Protein AF-A0A8C7FV10-F1 (afdb_monomer_lite)

Sequence (127 aa):
MVPPGWTLVAVLLSLVSVLDPVGSVSTSDIHQNVCKTFGSGVVQMFNGTVFYVHSTCPFTLTRFTHNRVDCDITVHRGENGLLEYVEININKIQTRILYNGTIFVEQRMFVFLFTLFYSILSLLNYV

pLDDT: mean 74.3, std 19.96, range [37.09, 95.38]

Foldseek 3Di:
DDDPVVVVVVVVVVVVVPDDPPPPPPPVPPQQQDWDDDDLAWTQDSNRDIDGDHDQDKDWNDWDADPNKTWTKIFGADNSSDTQWIWIAINNFTWIAGPVQWIATPNDIDHDDVVCVVVVVVVVVVD

Structure (mmCIF, N/CA/C/O backbone):
data_AF-A0A8C7FV10-F1
#
_entry.id   AF-A0A8C7FV10-F1
#
loop_
_atom_site.group_PDB
_atom_site.id
_atom_site.type_symbol
_atom_site.label_atom_id
_atom_site.label_alt_id
_atom_site.label_comp_id
_atom_site.label_asym_id
_atom_site.label_entity_id
_atom_site.label_seq_id
_atom_site.pdbx_PDB_ins_code
_atom_site.Cartn_x
_atom_site.Cartn_y
_atom_site.Cartn_z
_atom_site.occupancy
_atom_site.B_iso_or_equiv
_atom_site.auth_seq_id
_atom_site.auth_comp_id
_atom_site.auth_asym_id
_atom_site.auth_atom_id
_atom_site.pdbx_PDB_model_num
ATOM 1 N N . MET A 1 1 ? 48.009 -27.432 28.540 1.00 42.59 1 MET A N 1
ATOM 2 C CA . MET A 1 1 ? 47.953 -28.910 28.540 1.00 42.59 1 MET A CA 1
ATOM 3 C C . MET A 1 1 ? 46.595 -29.317 29.092 1.00 42.59 1 MET A C 1
ATOM 5 O O . MET A 1 1 ? 46.353 -29.106 30.271 1.00 42.59 1 MET A O 1
ATOM 9 N N . VAL A 1 2 ? 45.679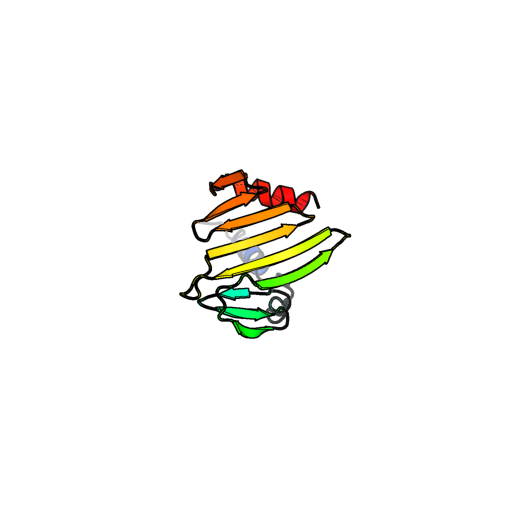 -29.762 28.227 1.00 50.03 2 VAL A N 1
ATOM 10 C CA . VAL A 1 2 ? 44.311 -30.175 28.597 1.00 50.03 2 VAL A CA 1
ATOM 11 C C . VAL A 1 2 ? 44.335 -31.680 28.912 1.00 50.03 2 VAL A C 1
ATOM 13 O O . VAL A 1 2 ? 44.948 -32.424 28.146 1.00 50.03 2 VAL A O 1
ATOM 16 N N . PRO A 1 3 ? 43.747 -32.144 30.030 1.00 53.19 3 PRO A N 1
ATOM 17 C CA . PRO A 1 3 ? 43.815 -33.546 30.438 1.00 53.19 3 PRO A CA 1
ATOM 18 C C . PRO A 1 3 ? 43.083 -34.493 29.460 1.00 53.19 3 PRO A C 1
ATOM 20 O O . PRO A 1 3 ? 42.028 -34.138 28.929 1.00 53.19 3 PRO A O 1
ATOM 23 N N . PRO A 1 4 ? 43.594 -35.724 29.253 1.00 56.66 4 PRO A N 1
ATOM 24 C CA . PRO A 1 4 ? 43.160 -36.641 28.188 1.00 56.66 4 PRO A CA 1
ATOM 25 C C . PRO A 1 4 ? 41.736 -37.206 28.346 1.00 56.66 4 PRO A C 1
ATOM 27 O O . PRO A 1 4 ? 41.235 -37.842 27.427 1.00 56.66 4 PRO A O 1
ATOM 30 N N . GLY A 1 5 ? 41.060 -36.965 29.476 1.00 57.66 5 GLY A N 1
ATOM 31 C CA . GLY A 1 5 ? 39.660 -37.366 29.687 1.00 57.66 5 GLY A CA 1
ATOM 32 C C . GLY A 1 5 ? 38.621 -36.396 29.108 1.00 57.66 5 GLY A C 1
ATOM 33 O O . GLY A 1 5 ? 37.459 -36.758 28.965 1.00 57.66 5 GLY A O 1
ATOM 34 N N . TRP A 1 6 ? 39.025 -35.170 28.756 1.00 53.53 6 TRP A N 1
ATOM 35 C CA . TRP A 1 6 ? 38.109 -34.108 28.311 1.00 53.53 6 TRP A CA 1
ATOM 36 C C . TRP A 1 6 ? 37.980 -34.022 26.784 1.00 53.53 6 TRP A C 1
ATOM 38 O O . TRP A 1 6 ? 37.045 -33.412 26.270 1.00 53.53 6 TRP A O 1
ATOM 48 N N . THR A 1 7 ? 38.888 -34.663 26.045 1.00 58.09 7 THR A N 1
ATOM 49 C CA . THR A 1 7 ? 38.884 -34.683 24.575 1.00 58.09 7 THR A CA 1
ATOM 50 C C . THR A 1 7 ? 37.741 -35.531 24.020 1.00 58.09 7 THR A C 1
ATOM 52 O O . THR A 1 7 ? 37.095 -35.123 23.062 1.00 58.09 7 THR A O 1
ATOM 55 N N . LEU A 1 8 ? 37.419 -36.662 24.657 1.00 55.62 8 LEU A N 1
ATOM 56 C CA . LEU A 1 8 ? 36.308 -37.527 24.242 1.00 55.62 8 LEU A CA 1
ATOM 57 C C . LEU A 1 8 ? 34.941 -36.860 24.459 1.00 55.62 8 LEU A C 1
ATOM 59 O O . LEU A 1 8 ? 34.067 -36.968 23.604 1.00 55.62 8 LEU A O 1
ATOM 63 N N . VAL A 1 9 ? 34.778 -36.109 25.554 1.00 58.56 9 VAL A N 1
ATOM 64 C CA . VAL A 1 9 ? 33.546 -35.354 25.846 1.00 58.56 9 VAL A CA 1
ATOM 65 C C . VAL A 1 9 ? 33.346 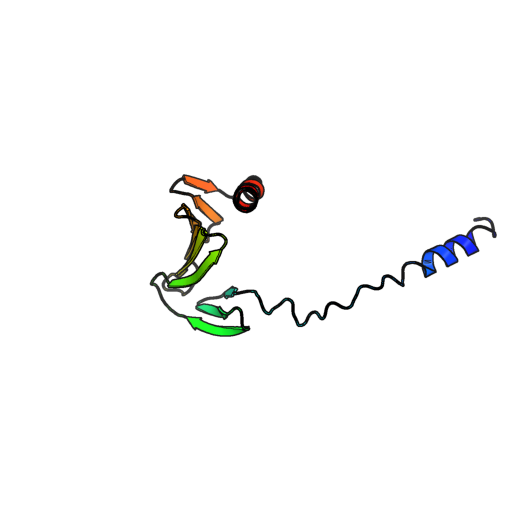-34.220 24.833 1.00 58.56 9 VAL A C 1
ATOM 67 O O . VAL A 1 9 ? 32.235 -34.021 24.348 1.00 58.56 9 VAL A O 1
ATOM 70 N N . ALA A 1 10 ? 34.420 -33.527 24.438 1.00 57.28 10 ALA A N 1
ATOM 71 C CA . ALA A 1 10 ? 34.369 -32.479 23.418 1.00 57.28 10 ALA A CA 1
ATOM 72 C C . ALA A 1 10 ? 34.070 -33.018 22.000 1.00 57.28 10 ALA A C 1
ATOM 74 O O . ALA A 1 10 ? 33.388 -32.354 21.218 1.00 57.28 10 ALA A O 1
ATOM 75 N N . VAL A 1 11 ? 34.524 -34.233 21.671 1.00 57.62 11 VAL A N 1
ATOM 76 C CA . VAL A 1 11 ? 34.214 -34.895 20.388 1.00 57.62 11 VAL A CA 1
ATOM 77 C C . VAL A 1 11 ? 32.769 -35.413 20.360 1.00 57.62 11 VAL A C 1
ATOM 79 O O . VAL A 1 11 ? 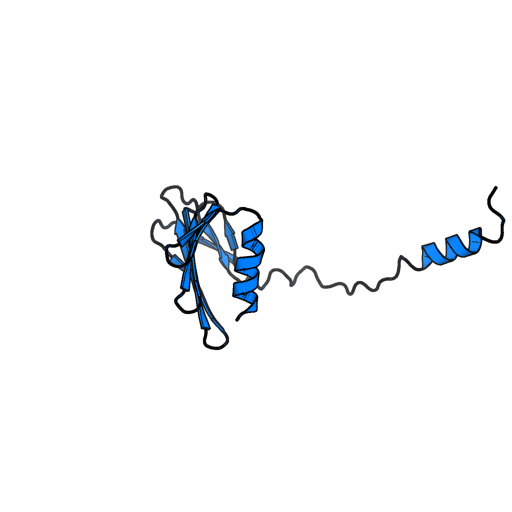32.084 -35.265 19.354 1.00 57.62 11 VAL A O 1
ATOM 82 N N . LEU A 1 12 ? 32.255 -35.941 21.476 1.00 56.56 12 LEU A N 1
ATOM 83 C CA . LEU A 1 12 ? 30.854 -36.369 21.580 1.00 56.56 12 LEU A CA 1
ATOM 84 C C . LEU A 1 12 ? 29.877 -35.186 21.535 1.00 56.56 12 LEU A C 1
ATOM 86 O O . LEU A 1 12 ? 28.859 -35.271 20.858 1.00 56.56 12 LEU A O 1
ATOM 90 N N . LEU A 1 13 ? 30.199 -34.061 22.181 1.00 54.12 13 LEU A N 1
ATOM 91 C CA . LEU A 1 13 ? 29.364 -32.852 22.145 1.00 54.12 13 LEU A CA 1
ATOM 92 C C . LEU A 1 13 ? 29.376 -32.144 20.780 1.00 54.12 13 LEU A C 1
ATOM 94 O O . LEU A 1 13 ? 28.392 -31.495 20.439 1.00 54.12 13 LEU A O 1
ATOM 98 N N . SER A 1 14 ? 30.438 -32.293 19.981 1.00 54.41 14 SER A N 1
ATOM 99 C CA . SER A 1 14 ? 30.501 -31.731 18.619 1.00 54.41 14 SER A CA 1
ATOM 100 C C . SER A 1 14 ? 29.830 -32.607 17.551 1.00 54.41 14 SER A C 1
ATOM 102 O O . SER A 1 14 ? 29.484 -32.102 16.486 1.00 54.41 14 SER A O 1
ATOM 104 N N . LEU A 1 15 ? 29.578 -33.893 17.830 1.00 49.72 15 LEU A N 1
ATOM 105 C CA . LEU A 1 15 ? 28.838 -34.792 16.931 1.00 49.72 15 LEU A CA 1
ATOM 106 C C . LEU A 1 15 ? 27.308 -34.698 17.085 1.00 49.72 15 LEU A C 1
ATOM 108 O O . LEU A 1 15 ? 26.585 -35.048 16.155 1.00 49.72 15 LEU A O 1
ATOM 112 N N . VAL A 1 16 ? 26.798 -34.209 18.222 1.00 51.81 16 VAL A N 1
ATOM 113 C CA . VAL A 1 16 ? 25.345 -34.109 18.486 1.00 51.81 16 VAL A CA 1
ATOM 114 C C . VAL A 1 16 ? 24.718 -32.846 17.873 1.00 51.81 16 VAL A C 1
ATOM 116 O O . VAL A 1 16 ? 23.517 -32.813 17.637 1.00 51.81 16 VAL A O 1
ATOM 119 N N . SER A 1 17 ? 25.510 -31.832 17.511 1.00 48.56 17 SER A N 1
ATOM 120 C CA . SER A 1 17 ? 25.010 -30.573 16.933 1.00 48.56 17 SER A CA 1
ATOM 121 C C . SER A 1 17 ? 24.776 -30.598 15.414 1.00 48.56 17 SER A C 1
ATOM 123 O O . SER A 1 17 ? 24.644 -29.539 14.809 1.00 48.56 17 SER A O 1
ATOM 125 N N . VAL A 1 18 ? 24.771 -31.773 14.769 1.00 51.94 18 VAL A N 1
ATOM 126 C CA . VAL A 1 18 ? 24.592 -31.894 13.302 1.00 51.94 18 VAL A CA 1
ATOM 127 C C . VAL A 1 18 ? 23.326 -32.674 12.915 1.00 51.94 18 VAL A C 1
ATOM 129 O O . VAL A 1 18 ? 23.008 -32.783 11.735 1.00 51.94 18 VAL A O 1
ATOM 132 N N . LEU A 1 19 ? 22.541 -33.156 13.881 1.00 51.69 19 LEU A N 1
ATOM 133 C CA . LEU A 1 19 ? 21.251 -33.804 13.621 1.00 51.69 19 LEU A CA 1
ATOM 134 C C . LEU A 1 19 ? 20.109 -33.076 14.345 1.00 51.69 19 LEU A C 1
ATOM 136 O O . LEU A 1 19 ? 19.388 -33.657 15.150 1.00 51.69 19 LEU A O 1
ATOM 140 N N . ASP A 1 20 ? 19.906 -31.805 14.009 1.00 44.84 20 ASP A N 1
ATOM 141 C CA . ASP A 1 20 ? 18.546 -31.276 14.043 1.00 44.84 20 ASP A CA 1
ATOM 142 C C . ASP A 1 20 ? 17.832 -31.829 12.804 1.00 44.84 20 ASP A C 1
ATOM 144 O O . ASP A 1 20 ? 18.266 -31.548 11.680 1.00 44.84 20 ASP A O 1
ATOM 148 N N . PRO A 1 21 ? 16.735 -32.594 12.937 1.00 47.78 21 PRO A N 1
ATOM 149 C CA . PRO A 1 21 ? 15.803 -32.740 11.841 1.00 47.78 21 PRO A CA 1
ATOM 150 C C . PRO A 1 21 ? 15.117 -31.381 11.702 1.00 47.78 21 PRO A C 1
ATOM 152 O O . PRO A 1 21 ? 13.993 -31.173 12.154 1.00 47.78 21 PRO A O 1
ATOM 155 N N . VAL A 1 22 ? 15.808 -30.426 11.075 1.00 52.56 22 VAL A N 1
ATOM 156 C CA . VAL A 1 22 ? 15.130 -29.347 10.379 1.00 52.56 22 VAL A CA 1
ATOM 157 C C . VAL A 1 22 ? 14.326 -30.076 9.323 1.00 52.56 22 VAL A C 1
ATOM 159 O O . VAL A 1 22 ? 14.859 -30.495 8.295 1.00 52.56 22 VAL A O 1
ATOM 162 N N . GLY A 1 23 ? 13.053 -30.326 9.637 1.00 44.12 23 GLY A N 1
ATOM 163 C CA . GLY A 1 23 ? 12.079 -30.727 8.646 1.00 44.12 23 GLY A CA 1
ATOM 164 C C . GLY A 1 23 ? 12.304 -29.802 7.467 1.00 44.12 23 GLY A C 1
ATOM 165 O O . GLY A 1 23 ? 12.259 -28.580 7.626 1.00 44.12 23 GLY A O 1
ATOM 166 N N . SER A 1 24 ? 12.672 -30.378 6.327 1.00 48.03 24 SER A N 1
ATOM 167 C CA . SER A 1 24 ? 12.803 -29.643 5.088 1.00 48.03 24 SER A CA 1
ATOM 168 C C . SER A 1 24 ? 11.411 -29.119 4.765 1.00 48.03 24 SER A C 1
ATOM 170 O O . SER A 1 24 ? 10.624 -29.782 4.093 1.00 48.03 24 SER A O 1
ATOM 172 N N . VAL A 1 25 ? 11.074 -27.951 5.306 1.00 46.25 25 VAL A N 1
ATOM 173 C CA . VAL A 1 25 ? 10.003 -27.138 4.767 1.00 46.25 25 VAL A CA 1
ATOM 174 C C . VAL A 1 25 ? 10.496 -26.818 3.374 1.00 46.25 25 VAL A C 1
ATOM 176 O O . VAL A 1 25 ? 11.482 -26.100 3.197 1.00 46.25 25 VAL A O 1
ATOM 179 N N . SER A 1 26 ? 9.871 -27.463 2.398 1.00 39.16 26 SER A N 1
ATOM 180 C CA . SER A 1 26 ? 9.994 -27.137 0.996 1.00 39.16 26 SER A CA 1
ATOM 181 C C . SER A 1 26 ? 9.892 -25.618 0.868 1.00 39.16 26 SER A C 1
ATOM 183 O O . SER A 1 26 ? 8.838 -25.011 1.042 1.00 39.16 26 SER A O 1
ATOM 185 N N . THR A 1 27 ? 11.017 -24.966 0.582 1.00 45.28 27 THR A N 1
ATOM 186 C CA . THR A 1 27 ? 11.081 -23.515 0.358 1.00 45.28 27 THR A CA 1
ATOM 187 C C . THR A 1 27 ? 10.332 -23.092 -0.913 1.00 45.28 27 THR A C 1
ATOM 189 O O . THR A 1 27 ? 10.309 -21.910 -1.250 1.00 45.28 27 THR A O 1
ATOM 192 N N . SER A 1 28 ? 9.666 -24.032 -1.594 1.00 47.22 28 SER A N 1
ATOM 193 C CA . SER A 1 28 ? 8.781 -23.800 -2.731 1.00 47.22 28 SER A CA 1
ATOM 194 C C . SER A 1 28 ? 7.385 -23.285 -2.358 1.00 47.22 28 SER A C 1
ATOM 196 O O . SER A 1 28 ? 6.741 -22.697 -3.221 1.00 47.22 28 SER A O 1
ATOM 198 N N . ASP A 1 29 ? 6.927 -23.417 -1.105 1.00 47.06 29 ASP A N 1
ATOM 199 C CA . ASP A 1 29 ? 5.508 -23.158 -0.771 1.00 47.06 29 ASP A CA 1
ATOM 200 C C . ASP A 1 29 ? 5.252 -21.863 0.025 1.00 47.06 29 ASP A C 1
ATOM 202 O O . ASP A 1 29 ? 4.115 -21.413 0.147 1.00 47.06 29 ASP A O 1
ATOM 206 N N . ILE A 1 30 ? 6.298 -21.171 0.497 1.00 50.41 30 ILE A N 1
ATOM 207 C CA . ILE A 1 30 ? 6.151 -19.905 1.253 1.00 50.41 30 ILE A CA 1
ATOM 208 C C . ILE A 1 30 ? 5.765 -18.722 0.333 1.00 50.41 30 ILE A C 1
ATOM 210 O O . ILE A 1 30 ? 5.303 -17.678 0.790 1.00 50.41 30 ILE A O 1
ATOM 214 N N . HIS A 1 31 ? 5.899 -18.875 -0.988 1.00 51.31 31 HIS A N 1
ATOM 215 C CA . HIS A 1 31 ? 5.622 -17.807 -1.957 1.00 51.31 31 HIS A CA 1
ATOM 216 C C . HIS A 1 31 ? 4.171 -17.750 -2.457 1.00 51.31 31 HIS A C 1
ATOM 218 O O . HIS A 1 31 ? 3.826 -16.806 -3.164 1.00 51.31 31 HIS A O 1
ATOM 224 N N . GLN A 1 32 ? 3.313 -18.706 -2.090 1.00 55.00 32 GLN A N 1
ATOM 225 C CA . GLN A 1 32 ? 1.962 -18.820 -2.663 1.00 55.00 32 GLN A CA 1
ATOM 226 C C . GLN A 1 32 ? 0.903 -17.917 -2.004 1.00 55.00 32 GLN A C 1
ATOM 228 O O . GLN A 1 32 ? -0.237 -17.883 -2.452 1.00 55.00 32 GLN A O 1
ATOM 233 N N . ASN A 1 33 ? 1.266 -17.158 -0.962 1.00 75.88 33 ASN A N 1
ATOM 234 C CA . ASN A 1 33 ? 0.315 -16.357 -0.177 1.00 75.88 33 ASN A CA 1
ATOM 235 C C . ASN A 1 33 ? 0.703 -14.874 -0.056 1.00 75.88 33 ASN A C 1
ATOM 237 O O . ASN A 1 33 ? 0.198 -14.175 0.821 1.00 75.88 33 ASN A O 1
ATOM 241 N N . VAL A 1 34 ? 1.597 -14.365 -0.911 1.00 85.44 34 VAL A N 1
ATOM 242 C CA . VAL A 1 34 ? 2.059 -12.968 -0.837 1.00 85.44 34 VAL A CA 1
ATOM 243 C C . VAL A 1 34 ? 1.735 -12.224 -2.127 1.00 85.44 34 VAL A C 1
ATOM 245 O O . VAL A 1 34 ? 2.302 -12.511 -3.177 1.00 85.44 34 VAL A O 1
ATOM 248 N N . CYS A 1 35 ? 0.874 -11.212 -2.028 1.00 88.94 35 CYS A N 1
ATOM 249 C CA . CYS A 1 35 ? 0.683 -10.220 -3.081 1.00 88.94 35 CYS A CA 1
ATOM 250 C C . CYS A 1 35 ? 1.764 -9.140 -2.963 1.00 88.94 35 CYS A C 1
ATOM 252 O O . CYS A 1 35 ? 1.999 -8.609 -1.877 1.00 88.94 35 CYS A O 1
ATOM 254 N N . LYS A 1 36 ? 2.422 -8.798 -4.073 1.00 89.31 36 LYS A N 1
ATOM 255 C CA . LYS A 1 36 ? 3.488 -7.787 -4.109 1.00 89.31 36 LYS A CA 1
ATOM 256 C C . LYS A 1 36 ? 3.210 -6.768 -5.194 1.00 89.31 36 LYS A C 1
ATOM 258 O O . LYS A 1 36 ? 2.643 -7.084 -6.234 1.00 89.31 36 LYS A O 1
ATOM 263 N N . THR A 1 37 ? 3.682 -5.548 -4.993 1.00 90.38 37 THR A N 1
ATOM 264 C CA . THR A 1 37 ? 3.782 -4.577 -6.074 1.00 90.38 37 THR A CA 1
ATOM 265 C C . THR A 1 37 ? 5.091 -3.814 -5.955 1.00 90.38 37 THR A C 1
ATOM 267 O O . THR A 1 37 ? 5.515 -3.491 -4.848 1.00 90.38 37 THR A O 1
ATOM 270 N N . PHE A 1 38 ? 5.777 -3.597 -7.072 1.00 89.19 38 PHE A N 1
ATOM 271 C CA . PHE A 1 38 ? 7.120 -3.022 -7.081 1.00 89.19 38 PHE A CA 1
ATOM 272 C C . PHE A 1 38 ? 7.425 -2.319 -8.405 1.00 89.19 38 PHE A C 1
ATOM 274 O O . PHE A 1 38 ? 6.715 -2.474 -9.403 1.00 89.19 38 PHE A O 1
ATOM 281 N N . GLY A 1 39 ? 8.488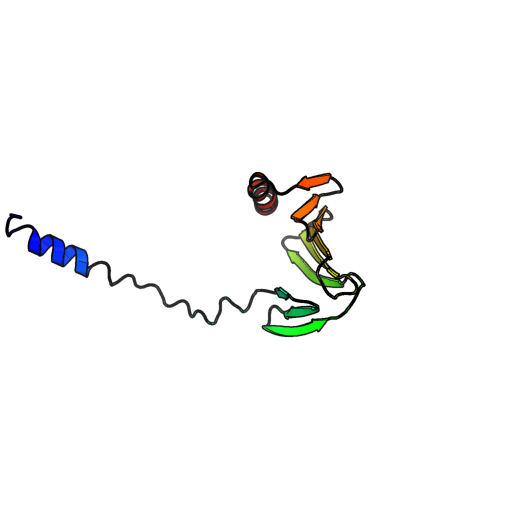 -1.513 -8.392 1.00 88.81 39 GLY A N 1
ATOM 282 C CA . GLY A 1 39 ? 8.859 -0.668 -9.523 1.00 88.81 39 GLY A CA 1
ATOM 283 C C . GLY A 1 39 ? 7.724 0.270 -9.944 1.00 88.81 39 GLY A C 1
ATOM 284 O O . GLY A 1 39 ? 6.872 0.646 -9.135 1.00 88.81 39 GLY A O 1
ATOM 285 N N . SER A 1 40 ? 7.693 0.602 -11.233 1.00 90.44 40 SER A N 1
ATOM 286 C CA . SER A 1 40 ? 6.754 1.575 -11.805 1.00 90.44 40 SER A CA 1
ATOM 287 C C . SER A 1 40 ? 5.417 0.974 -12.267 1.00 90.44 40 SER A C 1
ATOM 289 O O . SER A 1 40 ? 4.850 1.447 -13.249 1.00 90.44 40 SER A O 1
ATOM 291 N N . GLY A 1 41 ? 4.940 -0.110 -11.636 1.00 89.75 41 GLY A N 1
ATOM 292 C CA . GLY A 1 41 ? 3.632 -0.696 -11.975 1.00 89.75 41 GLY A CA 1
ATOM 293 C C . GLY A 1 41 ? 3.525 -2.220 -11.961 1.00 89.75 41 GLY A C 1
ATOM 294 O O . GLY A 1 41 ? 2.471 -2.744 -12.311 1.00 89.75 41 GLY A O 1
ATOM 295 N N . VAL A 1 42 ? 4.564 -2.963 -11.572 1.00 92.62 42 VAL A N 1
ATOM 296 C CA . VAL A 1 42 ? 4.480 -4.432 -11.531 1.00 92.62 42 VAL A CA 1
ATOM 297 C C . VAL A 1 42 ? 3.630 -4.867 -10.340 1.00 92.62 42 VAL A C 1
ATOM 299 O O . VAL A 1 42 ? 3.842 -4.400 -9.218 1.00 92.62 42 VAL A O 1
ATOM 302 N N . VAL A 1 43 ? 2.680 -5.769 -10.567 1.00 92.56 43 VAL A N 1
ATOM 303 C CA . VAL A 1 43 ? 1.842 -6.395 -9.541 1.00 92.56 43 VAL A CA 1
ATOM 304 C C . VAL A 1 43 ? 1.965 -7.911 -9.667 1.00 92.56 43 VAL A C 1
ATOM 306 O O . VAL A 1 43 ? 1.762 -8.475 -10.738 1.00 92.56 43 VAL A O 1
ATOM 309 N N . GLN A 1 44 ? 2.297 -8.567 -8.562 1.00 91.44 44 GLN A N 1
ATOM 310 C CA . GLN A 1 44 ? 2.299 -10.015 -8.402 1.00 91.44 44 GLN A CA 1
ATOM 311 C C . GLN A 1 44 ? 1.116 -10.399 -7.510 1.00 91.44 44 GLN A C 1
ATOM 31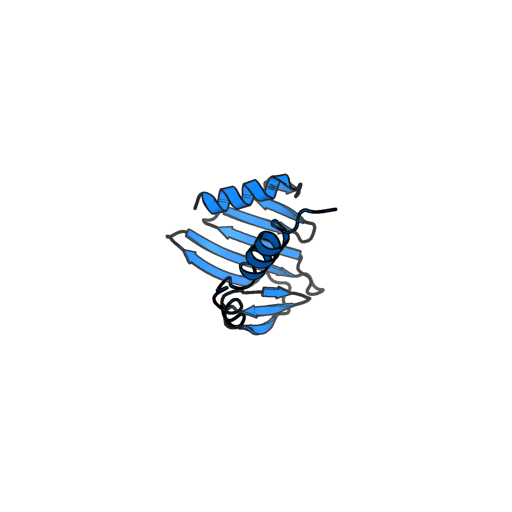3 O O . GLN A 1 44 ? 1.066 -9.997 -6.348 1.00 91.44 44 GLN A O 1
ATOM 318 N N . MET A 1 45 ? 0.172 -11.166 -8.051 1.00 89.50 45 MET A N 1
ATOM 319 C CA . MET A 1 45 ? -0.983 -11.693 -7.321 1.00 89.50 45 MET A CA 1
ATOM 320 C C . MET A 1 45 ? -0.572 -12.783 -6.323 1.00 89.50 45 MET A C 1
ATOM 322 O O . MET A 1 45 ? 0.506 -13.366 -6.430 1.00 89.50 45 MET A O 1
ATOM 326 N N . PHE A 1 46 ? -1.483 -13.128 -5.407 1.00 86.56 46 PHE A N 1
ATOM 327 C CA . PHE A 1 46 ? -1.307 -14.238 -4.461 1.00 86.56 46 PHE A CA 1
ATOM 328 C C . PHE A 1 46 ? -0.983 -15.564 -5.160 1.00 86.56 46 PHE A C 1
ATOM 330 O O . PHE A 1 46 ? -0.072 -16.268 -4.751 1.00 86.56 46 PHE A O 1
ATOM 337 N N . ASN A 1 47 ? -1.640 -15.857 -6.285 1.00 88.00 47 ASN A N 1
ATOM 338 C CA . ASN A 1 47 ? -1.385 -17.066 -7.075 1.00 88.00 47 ASN A CA 1
ATOM 339 C C . ASN A 1 47 ? -0.061 -17.033 -7.876 1.00 88.00 47 ASN A C 1
ATOM 341 O O . ASN A 1 47 ? 0.165 -17.896 -8.719 1.00 88.00 47 ASN A O 1
ATOM 345 N N . GLY A 1 48 ? 0.779 -16.012 -7.678 1.00 86.50 48 GLY A N 1
ATOM 346 C CA . GLY A 1 48 ? 2.047 -15.828 -8.380 1.00 86.50 48 GLY A CA 1
ATOM 347 C C . GLY A 1 48 ? 1.941 -15.190 -9.767 1.00 86.50 48 GLY A C 1
ATOM 348 O O . GLY A 1 48 ? 2.977 -14.892 -10.356 1.00 86.50 48 GLY A O 1
ATOM 349 N N . THR A 1 49 ? 0.735 -14.929 -10.288 1.00 90.56 49 THR A N 1
ATOM 350 C CA . THR A 1 49 ? 0.559 -14.275 -11.598 1.00 90.56 49 THR A CA 1
ATOM 351 C C . THR A 1 49 ? 1.085 -12.846 -11.553 1.00 90.56 49 THR A C 1
ATOM 353 O O . THR A 1 49 ? 0.757 -12.092 -10.636 1.00 90.56 49 THR A O 1
ATOM 356 N N . VAL A 1 50 ? 1.869 -12.455 -12.557 1.00 93.50 50 VAL A N 1
ATOM 357 C CA . VAL A 1 50 ? 2.480 -11.123 -12.647 1.00 93.50 50 VAL A CA 1
ATOM 358 C C . VAL A 1 50 ? 1.884 -10.342 -13.812 1.00 93.50 50 VAL A C 1
ATOM 360 O O . VAL A 1 50 ? 1.754 -10.866 -14.915 1.00 93.50 50 VAL A O 1
ATOM 363 N N . PHE A 1 51 ? 1.542 -9.081 -13.571 1.00 93.69 51 PHE A N 1
ATOM 364 C CA . PHE A 1 51 ? 1.010 -8.160 -14.570 1.00 93.69 51 PHE A CA 1
ATOM 365 C C . PHE A 1 51 ? 1.511 -6.738 -14.318 1.00 93.69 51 PHE A C 1
ATOM 367 O O . PHE A 1 51 ? 2.022 -6.412 -13.245 1.00 93.69 51 PHE A O 1
ATOM 374 N N . TYR A 1 52 ? 1.390 -5.892 -15.335 1.00 94.19 52 TYR A N 1
ATOM 375 C CA . TYR A 1 52 ? 1.800 -4.496 -15.279 1.00 94.19 52 TYR A CA 1
ATOM 376 C C . TYR A 1 52 ? 0.567 -3.592 -15.292 1.00 94.19 52 TYR A C 1
ATOM 378 O O . TYR A 1 52 ? -0.283 -3.710 -16.173 1.00 94.19 52 TYR A O 1
ATOM 386 N N . VAL A 1 53 ? 0.473 -2.699 -14.308 1.00 91.12 53 VAL A N 1
ATOM 387 C CA . VAL A 1 53 ? -0.610 -1.726 -14.153 1.00 91.12 53 VAL A CA 1
ATOM 388 C C . VAL A 1 53 ? -0.017 -0.329 -14.154 1.00 91.12 53 VAL A C 1
ATOM 390 O O . VAL A 1 53 ? 0.672 0.065 -13.210 1.00 91.12 53 VAL A O 1
ATOM 393 N N . HIS A 1 54 ? -0.339 0.432 -15.195 1.00 91.69 54 HIS A N 1
ATOM 394 C CA . HIS A 1 54 ? -0.013 1.847 -15.292 1.00 91.69 54 HIS A CA 1
ATOM 395 C C . HIS A 1 54 ? -1.292 2.672 -15.151 1.00 91.69 54 HIS A C 1
ATOM 397 O O . HIS A 1 54 ? -2.127 2.698 -16.053 1.00 91.69 54 HIS A O 1
ATOM 403 N N . SER A 1 55 ? -1.462 3.309 -13.995 1.00 91.31 55 SER A N 1
ATOM 404 C CA . SER A 1 55 ? -2.623 4.136 -13.667 1.00 91.31 55 SER A CA 1
ATOM 405 C C . SER A 1 55 ? -2.211 5.215 -12.678 1.00 91.31 55 SER A C 1
ATOM 407 O O . SER A 1 55 ? -1.537 4.910 -11.695 1.00 91.31 55 SER A O 1
ATOM 409 N N . THR A 1 56 ? -2.664 6.443 -12.920 1.00 94.81 56 THR A N 1
ATOM 410 C CA . THR A 1 56 ? -2.608 7.547 -11.952 1.00 94.81 56 THR A CA 1
ATOM 411 C C . THR A 1 56 ? -3.845 7.593 -11.059 1.00 94.81 56 THR A C 1
ATOM 413 O O . THR A 1 56 ? -3.887 8.342 -10.095 1.00 94.81 56 THR A O 1
ATOM 416 N N . CYS A 1 57 ? -4.875 6.791 -11.341 1.00 95.06 57 CYS A N 1
ATOM 417 C CA . CYS A 1 57 ? -6.015 6.639 -10.445 1.00 95.06 57 CYS A CA 1
ATOM 418 C C . CYS A 1 57 ? -5.683 5.649 -9.314 1.00 95.06 57 CYS A C 1
ATOM 420 O O . CYS A 1 57 ? -5.011 4.642 -9.583 1.00 95.06 57 CYS A O 1
ATOM 422 N N . PRO A 1 58 ? -6.197 5.870 -8.086 1.00 94.88 58 PRO A N 1
ATOM 423 C CA . PRO A 1 58 ? -6.118 4.876 -7.024 1.00 94.88 58 PRO A CA 1
ATOM 424 C C . PRO A 1 58 ? -6.793 3.572 -7.460 1.00 94.88 58 PRO A C 1
ATOM 426 O O . PRO A 1 58 ? -7.897 3.596 -8.007 1.00 94.88 58 PRO A O 1
ATOM 429 N N . PHE A 1 59 ? -6.159 2.433 -7.193 1.00 94.31 59 PHE A N 1
ATOM 430 C CA . PHE A 1 59 ? -6.734 1.117 -7.472 1.00 94.31 59 PHE A CA 1
ATOM 431 C C . PHE A 1 59 ? -6.576 0.181 -6.272 1.00 94.31 59 PHE A C 1
ATOM 433 O O . PHE A 1 59 ? -5.615 0.269 -5.506 1.00 94.31 59 PHE A O 1
ATOM 440 N N . THR A 1 60 ? -7.530 -0.729 -6.097 1.00 94.06 60 THR A N 1
ATOM 441 C CA . THR A 1 60 ? -7.525 -1.703 -5.002 1.00 94.06 60 THR A CA 1
ATOM 442 C C . THR A 1 60 ? -6.624 -2.883 -5.351 1.00 94.06 60 THR A C 1
ATOM 444 O O . THR A 1 60 ? -6.870 -3.579 -6.333 1.00 94.06 60 THR A O 1
ATOM 447 N N . LEU A 1 61 ? -5.596 -3.134 -4.537 1.00 91.31 61 LEU A N 1
ATOM 448 C CA . LEU A 1 61 ? -4.763 -4.334 -4.652 1.00 91.31 61 LEU A CA 1
ATOM 449 C C . LEU A 1 61 ? -5.499 -5.574 -4.147 1.00 91.31 61 LEU A C 1
ATOM 451 O O . LEU A 1 61 ? -5.436 -6.633 -4.763 1.00 91.31 61 LEU A O 1
ATOM 455 N N . THR A 1 62 ? -6.168 -5.448 -3.002 1.00 91.00 62 THR A N 1
ATOM 456 C CA . THR A 1 62 ? -6.941 -6.534 -2.403 1.00 91.00 62 THR A CA 1
ATOM 457 C C . THR A 1 62 ? -8.052 -5.982 -1.522 1.00 91.00 62 THR A C 1
ATOM 459 O O . THR A 1 62 ? -7.920 -4.907 -0.932 1.00 91.00 62 THR A O 1
ATOM 462 N N . ARG A 1 63 ? -9.144 -6.739 -1.436 1.00 94.06 63 ARG A N 1
ATOM 463 C CA . ARG A 1 63 ? -10.250 -6.504 -0.515 1.00 94.06 63 ARG A CA 1
ATOM 464 C C . ARG A 1 63 ? -10.719 -7.840 0.024 1.00 94.06 63 ARG A C 1
ATOM 466 O O . ARG A 1 63 ? -10.997 -8.752 -0.753 1.00 94.06 63 ARG A O 1
ATOM 473 N N . PHE A 1 64 ? -10.830 -7.945 1.335 1.00 89.88 64 PHE A N 1
ATOM 474 C CA . PHE A 1 64 ? -11.288 -9.153 1.998 1.00 89.88 64 PHE A CA 1
ATOM 475 C C . PHE A 1 64 ? -12.012 -8.805 3.292 1.00 89.88 64 PHE A C 1
ATOM 477 O O . PHE A 1 64 ? -11.853 -7.718 3.840 1.00 89.88 64 PHE A O 1
ATOM 484 N N . THR A 1 65 ? -12.784 -9.760 3.788 1.00 92.94 65 THR A N 1
ATOM 485 C CA . THR A 1 65 ? -13.425 -9.672 5.096 1.00 92.94 65 THR A CA 1
ATOM 486 C C . THR A 1 65 ? -12.909 -10.828 5.935 1.00 92.94 65 THR A C 1
ATOM 488 O O . THR A 1 65 ? -12.963 -11.981 5.504 1.00 92.94 65 THR A O 1
ATOM 491 N N . HIS A 1 66 ? -12.413 -10.538 7.133 1.00 87.75 66 HIS A N 1
ATOM 492 C CA . HIS A 1 66 ? -11.982 -11.552 8.090 1.00 87.75 66 HIS A CA 1
ATOM 493 C C . HIS A 1 66 ? -12.633 -11.276 9.441 1.00 87.75 66 HIS A C 1
ATOM 495 O O . HIS A 1 66 ? -12.620 -10.144 9.902 1.00 87.75 66 HIS A O 1
ATOM 501 N N . ASN A 1 67 ? -13.255 -12.280 10.065 1.00 91.31 67 ASN A N 1
ATOM 502 C CA . ASN A 1 67 ? -13.947 -12.127 11.354 1.00 91.31 67 ASN A CA 1
ATOM 503 C C . ASN A 1 67 ? -14.922 -10.930 11.418 1.00 91.31 67 ASN A C 1
ATOM 505 O O . ASN A 1 67 ? -15.041 -10.273 12.447 1.00 91.31 67 ASN A O 1
ATOM 509 N N . ARG A 1 68 ? -15.653 -10.665 10.321 1.00 91.75 68 ARG A N 1
ATOM 510 C CA . ARG A 1 68 ? -16.579 -9.516 10.156 1.00 91.75 68 ARG A CA 1
ATOM 511 C C . ARG A 1 68 ? -15.902 -8.138 10.127 1.00 91.75 68 ARG A C 1
ATOM 513 O O . ARG A 1 68 ? -16.596 -7.129 10.181 1.00 91.75 68 ARG A O 1
ATOM 520 N N . VAL A 1 69 ? -14.579 -8.097 10.020 1.00 88.50 69 VAL A N 1
ATOM 521 C CA . VAL A 1 69 ? -13.802 -6.887 9.772 1.00 88.50 69 VAL A CA 1
ATOM 522 C C . VAL A 1 69 ? -13.494 -6.809 8.284 1.00 88.50 69 VAL A C 1
ATOM 524 O O . VAL A 1 69 ? -12.863 -7.709 7.726 1.00 88.50 69 VAL A O 1
ATOM 527 N N . ASP A 1 70 ? -13.964 -5.740 7.647 1.00 92.25 70 ASP A N 1
ATOM 528 C CA . ASP A 1 70 ? -13.638 -5.435 6.258 1.00 92.25 70 ASP A CA 1
ATOM 529 C C . ASP A 1 70 ? -12.260 -4.776 6.178 1.00 92.25 70 ASP A C 1
ATOM 531 O O . ASP A 1 70 ? -11.971 -3.824 6.911 1.00 92.25 70 ASP A O 1
ATOM 535 N N . CYS A 1 71 ? -11.438 -5.295 5.271 1.00 90.31 71 CYS A N 1
ATOM 536 C CA . CYS A 1 71 ? -10.095 -4.823 4.989 1.00 90.31 71 CYS A CA 1
ATOM 537 C C . CYS A 1 71 ? -9.959 -4.537 3.493 1.00 90.31 71 CYS A C 1
ATOM 539 O O . CYS A 1 71 ? -10.204 -5.412 2.654 1.00 90.31 71 CYS A O 1
ATOM 541 N N . ASP A 1 72 ? -9.500 -3.341 3.147 1.00 93.56 72 ASP A N 1
ATOM 542 C CA . ASP A 1 72 ? -9.124 -2.989 1.785 1.00 93.56 72 ASP A CA 1
ATOM 543 C C . ASP A 1 72 ? -7.774 -2.277 1.742 1.00 93.56 72 ASP A C 1
ATOM 545 O O . ASP A 1 72 ? -7.421 -1.489 2.619 1.00 93.56 72 ASP A O 1
ATOM 549 N N . ILE A 1 73 ? -6.990 -2.617 0.720 1.00 92.38 73 ILE A N 1
ATOM 550 C CA . ILE A 1 73 ? -5.693 -2.002 0.457 1.00 92.38 73 ILE A CA 1
ATOM 551 C C . ILE A 1 73 ? -5.762 -1.376 -0.925 1.00 92.38 73 ILE A C 1
ATOM 553 O O . ILE A 1 73 ? -5.899 -2.079 -1.932 1.00 92.38 73 ILE A O 1
ATOM 557 N N . THR A 1 74 ? -5.640 -0.056 -0.974 1.00 95.12 74 THR A N 1
ATOM 558 C CA . THR A 1 74 ? -5.595 0.716 -2.211 1.00 95.12 74 THR A CA 1
ATOM 559 C C . THR A 1 74 ? -4.233 1.364 -2.396 1.00 95.12 74 THR A C 1
ATOM 561 O O . THR A 1 74 ? -3.512 1.677 -1.448 1.00 95.12 74 THR A O 1
ATOM 564 N N . VAL A 1 75 ? -3.846 1.507 -3.655 1.00 93.50 75 VAL A N 1
ATOM 565 C CA . VAL A 1 75 ? -2.550 2.032 -4.060 1.00 93.50 75 VAL A CA 1
ATOM 566 C C . VAL A 1 75 ? -2.758 3.177 -5.026 1.00 93.50 75 VAL A C 1
ATOM 568 O O . VAL A 1 75 ? -3.527 3.057 -5.979 1.00 93.50 75 VAL A O 1
ATOM 571 N N . HIS A 1 76 ? -2.021 4.260 -4.800 1.00 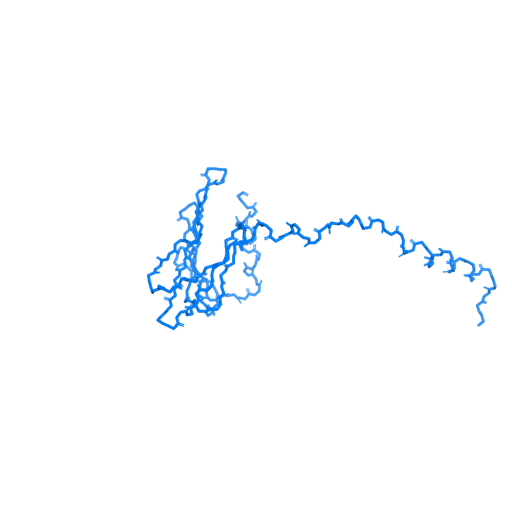95.38 76 HIS A N 1
ATOM 572 C CA . HIS A 1 76 ? -1.930 5.378 -5.721 1.00 95.38 76 HIS A CA 1
ATOM 573 C C . HIS A 1 76 ? -0.507 5.536 -6.237 1.00 95.38 76 HIS A C 1
ATOM 575 O O . HIS A 1 76 ? 0.470 5.485 -5.478 1.00 95.38 76 HIS A O 1
ATOM 581 N N . ARG A 1 77 ? -0.406 5.742 -7.547 1.00 93.56 77 ARG A N 1
ATOM 582 C CA . ARG A 1 77 ? 0.851 5.983 -8.242 1.00 93.56 77 ARG A CA 1
ATOM 583 C C . ARG A 1 77 ? 0.823 7.338 -8.919 1.00 93.56 77 ARG A C 1
ATOM 585 O O . ARG A 1 77 ? -0.208 7.740 -9.447 1.00 93.56 77 ARG A O 1
ATOM 592 N N . GLY A 1 78 ? 1.974 7.995 -8.921 1.00 93.25 78 GLY A N 1
ATOM 593 C CA . GLY A 1 78 ? 2.178 9.224 -9.674 1.00 93.25 78 GLY A CA 1
ATOM 594 C C . GLY A 1 78 ? 2.328 8.957 -11.171 1.00 93.25 78 GLY A C 1
ATOM 595 O O . GLY A 1 78 ? 2.388 7.812 -11.624 1.00 93.25 78 GLY A O 1
ATOM 596 N N . GLU A 1 79 ? 2.455 10.027 -11.955 1.00 92.81 79 GLU A N 1
ATOM 597 C CA . GLU A 1 79 ? 2.634 9.962 -13.418 1.00 92.81 79 GLU A CA 1
ATOM 598 C C . GLU A 1 79 ? 3.898 9.205 -13.853 1.00 92.81 79 GLU A C 1
ATOM 600 O O . GLU A 1 79 ? 3.956 8.647 -14.943 1.00 92.81 79 GLU A O 1
ATOM 605 N N . ASN A 1 80 ? 4.910 9.141 -12.986 1.00 90.12 80 ASN A N 1
ATOM 606 C CA . ASN A 1 80 ? 6.140 8.372 -13.199 1.00 90.12 80 ASN A CA 1
ATOM 607 C C . ASN A 1 80 ? 5.986 6.866 -12.885 1.00 90.12 80 ASN A C 1
ATOM 609 O O . ASN A 1 80 ? 6.967 6.115 -12.914 1.00 90.12 80 ASN A O 1
ATOM 613 N N . GLY A 1 81 ? 4.777 6.426 -12.526 1.00 87.56 81 GLY A N 1
ATOM 614 C CA . GLY A 1 81 ? 4.464 5.065 -12.101 1.00 87.56 81 GLY A CA 1
ATOM 615 C C . GLY A 1 81 ? 4.991 4.706 -10.708 1.00 87.56 81 GLY A C 1
ATOM 616 O O . GLY A 1 81 ? 4.772 3.580 -10.250 1.00 87.56 81 GLY A O 1
ATOM 617 N N . LEU A 1 82 ? 5.671 5.625 -10.014 1.00 90.38 82 LEU A N 1
ATOM 618 C CA . LEU A 1 82 ? 6.157 5.391 -8.659 1.00 90.38 82 LEU A CA 1
ATOM 619 C C . LEU A 1 82 ? 5.004 5.441 -7.660 1.00 90.38 82 LEU A C 1
ATOM 621 O O . LEU A 1 82 ? 4.016 6.150 -7.839 1.00 90.38 82 LEU A O 1
ATOM 625 N N . LEU A 1 83 ? 5.150 4.662 -6.594 1.00 89.94 83 LEU A N 1
ATOM 626 C CA . LEU A 1 83 ? 4.206 4.629 -5.488 1.00 89.94 83 LEU A CA 1
ATOM 627 C C . LEU A 1 83 ? 4.236 5.967 -4.739 1.00 89.94 83 LEU A C 1
ATOM 629 O O . LEU A 1 83 ? 5.283 6.345 -4.223 1.00 89.94 83 LEU A O 1
ATOM 633 N N . GLU A 1 84 ? 3.102 6.658 -4.650 1.00 93.25 84 GLU A N 1
ATOM 634 C CA . GLU A 1 84 ? 2.991 7.895 -3.865 1.00 93.25 84 GLU A CA 1
ATOM 635 C C . GLU A 1 84 ? 2.471 7.613 -2.460 1.00 93.25 84 GLU A C 1
ATOM 637 O O . GLU A 1 84 ? 3.038 8.084 -1.468 1.00 93.25 84 GLU A O 1
ATOM 642 N N . TYR A 1 85 ? 1.404 6.816 -2.373 1.00 92.38 85 TYR A N 1
ATOM 643 C CA . TYR A 1 85 ? 0.857 6.362 -1.107 1.00 92.38 85 TYR A CA 1
ATOM 644 C C . TYR A 1 85 ? 0.141 5.018 -1.225 1.00 92.38 85 TYR A C 1
ATOM 646 O O . TYR A 1 85 ? -0.338 4.613 -2.288 1.00 92.38 85 TYR A O 1
ATOM 654 N N . VAL A 1 86 ? 0.056 4.346 -0.083 1.00 92.38 86 VAL A N 1
ATOM 655 C CA . VAL A 1 86 ? -0.803 3.184 0.144 1.00 92.38 86 VAL A CA 1
ATOM 656 C C . VAL A 1 86 ? -1.845 3.587 1.166 1.00 92.38 86 VAL A C 1
ATOM 658 O O . VAL A 1 86 ? -1.516 4.215 2.170 1.00 92.38 86 VAL A O 1
ATOM 661 N N . GLU A 1 87 ? -3.092 3.224 0.927 1.00 94.12 87 GLU A N 1
ATOM 662 C CA . GLU A 1 87 ? -4.161 3.403 1.891 1.00 94.12 87 GLU A CA 1
ATOM 663 C C . GLU A 1 87 ? -4.687 2.035 2.313 1.00 94.12 87 GLU A C 1
ATOM 665 O O . GLU A 1 87 ? -5.063 1.204 1.489 1.00 94.12 87 GLU A O 1
ATOM 670 N N . ILE A 1 88 ? -4.637 1.798 3.615 1.00 91.88 88 ILE A N 1
ATOM 671 C CA . ILE A 1 88 ? -5.092 0.592 4.282 1.00 91.88 88 ILE A CA 1
ATOM 672 C C . ILE A 1 88 ? -6.306 1.002 5.092 1.00 91.88 88 ILE A C 1
ATOM 674 O O . ILE A 1 88 ? -6.203 1.833 5.993 1.00 91.88 88 ILE A O 1
ATOM 678 N N . ASN A 1 89 ? -7.449 0.424 4.777 1.00 91.75 89 ASN A N 1
ATOM 679 C CA . ASN A 1 89 ? -8.672 0.655 5.511 1.00 91.75 89 ASN A CA 1
ATOM 680 C C . ASN A 1 89 ? -9.083 -0.649 6.189 1.00 91.75 89 ASN A C 1
ATOM 682 O O . ASN A 1 89 ? -9.302 -1.664 5.533 1.00 91.75 89 ASN A O 1
ATOM 686 N N . ILE A 1 90 ? -9.117 -0.622 7.519 1.00 90.94 90 ILE A N 1
ATOM 687 C CA . ILE A 1 90 ? -9.489 -1.758 8.364 1.00 90.94 90 ILE A CA 1
ATOM 688 C C . ILE A 1 90 ? -10.638 -1.288 9.236 1.00 90.94 90 ILE A C 1
ATOM 690 O O . ILE A 1 90 ? -10.477 -0.352 10.014 1.00 90.94 90 ILE A O 1
ATOM 694 N N . ASN A 1 91 ? -11.803 -1.920 9.119 1.00 88.00 91 ASN A N 1
ATOM 695 C CA . ASN A 1 91 ? -12.978 -1.557 9.913 1.00 88.00 91 ASN A CA 1
ATOM 696 C C . ASN A 1 91 ? -13.339 -0.055 9.836 1.00 88.00 91 ASN A C 1
ATOM 698 O O . ASN A 1 91 ? -13.691 0.556 10.845 1.00 88.00 91 ASN A O 1
ATOM 702 N N . LYS A 1 92 ? -13.235 0.555 8.646 1.00 86.31 92 LYS A N 1
ATOM 703 C CA . LYS A 1 92 ? -13.449 1.999 8.398 1.00 86.31 92 LYS A CA 1
ATOM 704 C C . LYS A 1 92 ? -12.365 2.925 8.970 1.00 86.31 92 LYS A C 1
ATOM 706 O O . LYS A 1 92 ? -12.491 4.140 8.831 1.00 86.31 92 LYS A O 1
ATOM 711 N N . ILE A 1 93 ? -11.306 2.382 9.571 1.00 87.75 93 ILE A N 1
ATOM 712 C CA . ILE A 1 93 ? -10.139 3.145 10.015 1.00 87.75 93 ILE A CA 1
ATOM 713 C C . ILE A 1 93 ? -9.187 3.283 8.832 1.00 87.75 93 ILE A C 1
ATOM 715 O O . ILE A 1 93 ? -8.504 2.332 8.447 1.00 87.75 93 ILE A O 1
ATOM 719 N N . GLN A 1 94 ? -9.125 4.489 8.274 1.00 91.69 94 GLN A N 1
ATOM 720 C CA . GLN A 1 94 ? -8.239 4.814 7.164 1.00 91.69 94 GLN A CA 1
ATOM 721 C C . GLN A 1 94 ? -6.823 5.107 7.673 1.00 91.69 94 GLN A C 1
ATOM 723 O O . GLN A 1 94 ? -6.591 6.069 8.411 1.00 91.69 94 GLN A O 1
ATOM 728 N N . THR A 1 95 ? -5.870 4.297 7.223 1.00 89.62 95 THR A N 1
ATOM 729 C CA . THR A 1 95 ? -4.435 4.493 7.421 1.00 89.62 95 THR A CA 1
ATOM 730 C C . THR A 1 95 ? -3.771 4.756 6.078 1.00 89.62 95 THR A C 1
ATOM 732 O O . THR A 1 95 ? -3.725 3.878 5.223 1.00 89.62 95 THR A O 1
ATOM 735 N N . ARG A 1 96 ? -3.222 5.952 5.878 1.00 91.56 96 ARG A N 1
ATOM 736 C CA . ARG A 1 96 ? -2.495 6.324 4.662 1.00 91.56 96 ARG A CA 1
ATOM 737 C C . ARG A 1 96 ? -1.001 6.398 4.939 1.00 91.56 96 ARG A C 1
ATOM 739 O O . ARG A 1 96 ? -0.564 7.146 5.805 1.00 91.56 96 ARG A O 1
ATOM 746 N N . ILE A 1 97 ? -0.214 5.657 4.176 1.00 89.38 97 ILE A N 1
ATOM 747 C CA . ILE A 1 97 ? 1.244 5.607 4.272 1.00 89.38 97 ILE A CA 1
ATOM 748 C C . ILE A 1 97 ? 1.809 6.288 3.033 1.00 89.38 97 ILE A C 1
ATOM 750 O O . ILE A 1 97 ? 1.615 5.806 1.919 1.00 89.38 97 ILE A O 1
ATOM 754 N N . LEU A 1 98 ? 2.493 7.411 3.224 1.00 89.50 98 LEU A N 1
ATOM 755 C CA . LEU A 1 98 ? 3.186 8.120 2.154 1.00 89.50 98 LEU A CA 1
ATOM 756 C C . LEU A 1 98 ? 4.553 7.483 1.885 1.00 89.50 98 LEU A C 1
ATOM 758 O O . LEU A 1 98 ? 5.221 7.008 2.805 1.00 89.50 98 LEU A O 1
ATOM 762 N N . TYR A 1 99 ? 5.020 7.558 0.638 1.00 84.62 99 TYR A N 1
ATOM 763 C CA . TYR A 1 99 ? 6.347 7.065 0.247 1.00 84.62 99 TYR A CA 1
ATOM 764 C C . TYR A 1 99 ? 7.497 7.694 1.055 1.00 84.62 99 TYR A C 1
ATOM 766 O O . TYR A 1 99 ? 8.515 7.054 1.299 1.00 84.62 99 TYR A O 1
ATOM 774 N N . ASN A 1 100 ? 7.321 8.928 1.537 1.00 82.94 100 ASN A N 1
ATOM 775 C CA . ASN A 1 100 ? 8.302 9.612 2.383 1.00 82.94 100 ASN A CA 1
ATOM 776 C C . ASN A 1 100 ? 8.391 9.057 3.826 1.00 82.94 100 ASN A C 1
ATOM 778 O O . ASN A 1 100 ? 9.103 9.631 4.647 1.00 82.94 100 ASN A O 1
ATOM 782 N N . GLY A 1 101 ? 7.655 7.989 4.151 1.00 76.56 101 GLY A N 1
ATOM 783 C CA . GLY A 1 101 ? 7.647 7.356 5.472 1.00 76.56 101 GLY A CA 1
ATOM 784 C C . GLY A 1 101 ? 6.694 8.000 6.484 1.00 76.56 101 GLY A C 1
ATOM 785 O O . GLY A 1 101 ? 6.687 7.608 7.651 1.00 76.56 101 GLY A O 1
ATOM 786 N N . THR A 1 102 ? 5.881 8.975 6.065 1.00 84.50 102 THR A N 1
ATOM 787 C CA . THR A 1 102 ? 4.851 9.578 6.924 1.00 84.50 102 THR A CA 1
ATOM 788 C C . THR A 1 102 ? 3.596 8.716 6.919 1.00 84.50 102 THR A C 1
ATOM 790 O O . THR A 1 102 ? 3.084 8.367 5.855 1.00 84.50 102 THR A O 1
ATOM 793 N N . ILE A 1 103 ? 3.072 8.407 8.101 1.00 86.25 103 ILE A N 1
ATOM 794 C CA . ILE A 1 103 ? 1.846 7.626 8.269 1.00 86.25 103 ILE A CA 1
ATOM 795 C C . ILE A 1 103 ? 0.752 8.543 8.805 1.00 86.25 103 ILE A C 1
ATOM 797 O O . ILE A 1 103 ? 0.968 9.292 9.751 1.00 86.25 103 ILE A O 1
ATOM 801 N N . PHE A 1 104 ? -0.435 8.474 8.223 1.00 85.38 104 PHE A N 1
ATOM 802 C CA . PHE A 1 104 ? -1.630 9.143 8.710 1.00 85.38 104 PHE A CA 1
ATOM 803 C C . PHE A 1 104 ? -2.642 8.091 9.134 1.00 85.38 104 PHE A C 1
ATOM 805 O O . PHE A 1 104 ? -2.987 7.238 8.326 1.00 85.38 104 PHE A O 1
ATOM 812 N N . VAL A 1 105 ? -3.139 8.160 10.365 1.00 86.69 105 VAL A N 1
ATOM 813 C CA . VAL A 1 105 ? -4.263 7.336 10.841 1.00 86.69 105 VAL A CA 1
ATOM 814 C C . VAL A 1 105 ? -5.393 8.286 11.191 1.00 86.69 105 VAL A C 1
ATOM 816 O O . VAL A 1 105 ? -5.194 9.164 12.028 1.00 86.69 105 VAL A O 1
ATOM 819 N N . GLU A 1 106 ? -6.541 8.174 10.520 1.00 86.00 106 GLU A N 1
ATOM 820 C CA . GLU A 1 106 ? -7.683 9.086 10.711 1.00 86.00 106 GLU A CA 1
ATOM 821 C C . GLU A 1 106 ? -7.262 10.570 10.725 1.00 86.00 106 GLU A C 1
ATOM 823 O O . GLU A 1 106 ? -7.600 11.335 11.626 1.00 86.00 106 GLU A O 1
ATOM 828 N N . GLN A 1 107 ? -6.452 10.972 9.736 1.00 79.88 107 GLN A N 1
ATOM 829 C CA . GLN A 1 107 ? -5.920 12.338 9.574 1.00 79.88 107 GLN A CA 1
ATOM 830 C C . GLN A 1 107 ? -4.904 12.787 10.643 1.00 79.88 107 GLN A C 1
ATOM 832 O O . GLN A 1 107 ? -4.386 13.902 10.568 1.00 79.88 107 GLN A O 1
ATOM 837 N N . ARG A 1 108 ? -4.545 11.930 11.605 1.00 76.81 108 ARG A N 1
ATOM 838 C CA . ARG A 1 108 ? -3.462 12.194 12.560 1.00 76.81 108 ARG A CA 1
ATOM 839 C C . ARG A 1 108 ? -2.132 11.716 12.002 1.00 76.81 108 ARG A C 1
ATOM 841 O O . ARG A 1 108 ? -1.992 10.554 11.633 1.00 76.81 108 ARG A O 1
ATOM 848 N N . MET A 1 109 ? -1.162 12.624 11.958 1.00 78.19 109 MET A N 1
ATOM 849 C CA . MET A 1 109 ? 0.185 12.354 11.463 1.00 78.19 109 MET A CA 1
ATOM 850 C C . MET A 1 109 ? 1.031 11.627 12.511 1.00 78.19 109 MET A C 1
ATOM 852 O O . MET A 1 109 ? 1.161 12.077 13.648 1.00 78.19 109 MET A O 1
ATOM 856 N N . PHE A 1 110 ? 1.684 10.560 12.075 1.00 75.06 110 PHE A N 1
ATOM 857 C CA . PHE A 1 110 ? 2.672 9.788 12.804 1.00 75.06 110 PHE A CA 1
ATOM 858 C C . PHE A 1 110 ? 3.928 9.685 11.935 1.00 75.06 110 PHE A C 1
ATOM 860 O O . PHE A 1 110 ? 3.915 9.111 10.846 1.00 75.06 110 PHE A O 1
ATOM 867 N N . VAL A 1 111 ? 5.026 10.278 12.398 1.00 67.31 111 VAL A N 1
ATOM 868 C CA . VAL A 1 111 ? 6.332 10.145 11.743 1.00 67.31 111 VAL A CA 1
ATOM 869 C C . VAL A 1 111 ? 7.020 8.929 12.332 1.00 67.31 111 VAL A C 1
ATOM 871 O O . VAL A 1 111 ? 7.117 8.822 13.553 1.00 67.31 111 VAL A O 1
ATOM 874 N N . PHE A 1 112 ? 7.498 8.030 11.475 1.00 59.78 112 PHE A N 1
ATOM 875 C CA . PHE A 1 112 ? 8.153 6.788 11.870 1.00 59.78 112 PHE A CA 1
ATOM 876 C C . PHE A 1 112 ? 9.502 7.048 12.574 1.00 59.78 112 PHE A C 1
ATOM 878 O O . PHE A 1 112 ? 10.572 6.890 11.997 1.00 59.78 112 PHE A O 1
ATOM 885 N N . LEU A 1 113 ? 9.471 7.437 13.852 1.00 52.25 113 LEU A N 1
ATOM 886 C CA . LEU A 1 113 ? 10.491 6.999 14.801 1.00 52.25 113 LEU A CA 1
ATOM 887 C C . LEU A 1 113 ? 10.170 5.535 15.129 1.00 52.25 113 LEU A C 1
ATOM 889 O O . LEU A 1 113 ? 8.999 5.185 15.272 1.00 52.25 113 LEU A O 1
ATOM 893 N N . PHE A 1 114 ? 11.196 4.692 15.260 1.00 48.56 114 PHE A N 1
ATOM 894 C CA . PHE A 1 114 ? 11.134 3.249 15.565 1.00 48.56 114 PHE A CA 1
ATOM 895 C C . PHE A 1 114 ? 10.081 2.822 16.623 1.00 48.56 114 PHE A C 1
ATOM 897 O O . PHE A 1 114 ? 9.655 1.670 16.645 1.00 48.56 114 PHE A O 1
ATOM 904 N N . THR A 1 115 ? 9.606 3.743 17.459 1.00 47.12 115 THR A N 1
ATOM 905 C CA . THR A 1 115 ? 8.528 3.602 18.445 1.00 47.12 115 THR A CA 1
ATOM 906 C C . THR A 1 115 ? 7.146 3.221 17.870 1.00 47.12 115 THR A C 1
ATOM 908 O O . THR A 1 115 ? 6.347 2.624 18.586 1.00 47.12 115 THR A O 1
ATOM 911 N N . LEU A 1 116 ? 6.833 3.512 16.598 1.00 46.75 116 LEU A N 1
ATOM 912 C CA . LEU A 1 116 ? 5.501 3.260 16.001 1.00 46.75 116 LEU A CA 1
ATOM 913 C C . LEU A 1 116 ? 5.258 1.827 15.508 1.00 46.75 116 LEU A C 1
ATOM 915 O O . LEU A 1 116 ? 4.104 1.450 15.296 1.00 46.75 116 LEU A O 1
ATOM 919 N N . PHE A 1 117 ? 6.308 1.009 15.373 1.00 50.47 117 PHE A N 1
ATOM 920 C CA . PHE A 1 117 ? 6.158 -0.411 15.031 1.00 50.47 117 PHE A CA 1
ATOM 921 C C . PHE A 1 117 ? 5.335 -1.144 16.105 1.00 50.47 117 PHE A C 1
ATOM 923 O O . PHE A 1 117 ? 4.485 -1.967 15.781 1.00 50.47 117 PHE A O 1
ATOM 930 N N . TYR A 1 118 ? 5.503 -0.761 17.377 1.00 42.94 118 TYR A N 1
ATOM 931 C CA . TYR A 1 118 ? 4.701 -1.265 18.494 1.00 42.94 118 TYR A CA 1
ATOM 932 C C . TYR A 1 118 ? 3.227 -0.862 18.399 1.00 42.94 118 TYR A C 1
ATOM 934 O O . TYR A 1 118 ? 2.366 -1.653 18.763 1.00 42.94 118 TYR A O 1
ATOM 942 N N . SER A 1 119 ? 2.912 0.331 17.891 1.00 42.25 119 SER A N 1
ATOM 943 C CA . SER A 1 119 ? 1.525 0.802 17.786 1.00 42.25 119 SER A CA 1
ATOM 944 C C . SER A 1 119 ? 0.759 0.104 16.663 1.00 42.25 119 SER A C 1
ATOM 946 O O . SER A 1 119 ? -0.388 -0.281 16.867 1.00 42.25 119 SER A O 1
ATOM 948 N N . ILE A 1 120 ? 1.396 -0.118 15.506 1.00 53.47 120 ILE A N 1
ATOM 949 C CA . ILE A 1 120 ? 0.799 -0.884 14.398 1.00 53.47 120 ILE A CA 1
ATOM 950 C C . ILE A 1 120 ? 0.659 -2.360 14.793 1.00 53.47 120 ILE A C 1
ATOM 952 O O . ILE A 1 120 ? -0.395 -2.951 14.575 1.00 53.47 120 ILE A O 1
ATOM 956 N N . LEU A 1 121 ? 1.677 -2.938 15.444 1.00 48.22 121 LEU A N 1
ATOM 957 C CA . LEU A 1 121 ? 1.605 -4.298 15.978 1.00 48.22 121 LEU A CA 1
ATOM 958 C C . LEU A 1 121 ? 0.526 -4.420 17.069 1.00 48.22 121 LEU A C 1
ATOM 960 O O . LEU A 1 121 ? -0.183 -5.417 17.104 1.00 48.22 121 LEU A O 1
ATOM 964 N N . SER A 1 122 ? 0.354 -3.409 17.924 1.00 43.34 122 SER A N 1
ATOM 965 C CA . SER A 1 122 ? -0.702 -3.367 18.946 1.00 43.34 122 SER A CA 1
ATOM 966 C C . SER A 1 122 ? -2.101 -3.297 18.324 1.00 43.34 122 SER A C 1
ATOM 968 O O . SER A 1 122 ? -2.982 -4.037 18.741 1.00 43.34 122 SER A O 1
ATOM 970 N N . LEU A 1 123 ? -2.291 -2.496 17.268 1.00 43.16 123 LEU A N 1
ATOM 971 C CA . LEU A 1 123 ? -3.539 -2.447 16.491 1.00 43.16 123 LEU A CA 1
ATOM 972 C C . LEU A 1 123 ? -3.856 -3.779 15.794 1.00 43.16 123 LEU A C 1
ATOM 974 O O . LEU A 1 123 ? -5.011 -4.186 15.768 1.00 43.16 123 LEU A O 1
ATOM 978 N N . LEU A 1 124 ? -2.841 -4.478 15.278 1.00 47.59 124 LEU A N 1
ATOM 979 C CA . LEU A 1 124 ? -2.984 -5.816 14.693 1.00 47.59 124 LEU A CA 1
ATOM 980 C C . LEU A 1 124 ? -3.209 -6.927 15.732 1.00 47.59 124 LEU A C 1
ATOM 982 O O . LEU A 1 124 ? -3.783 -7.946 15.379 1.00 47.59 124 LEU A O 1
ATOM 986 N N . ASN A 1 125 ? -2.769 -6.751 16.983 1.00 41.09 125 ASN A N 1
ATOM 987 C CA . ASN A 1 125 ? -3.011 -7.703 18.080 1.00 41.09 125 ASN A CA 1
ATOM 988 C C . ASN A 1 125 ? -4.315 -7.432 18.853 1.00 41.09 125 ASN A C 1
ATOM 990 O O . ASN A 1 125 ? -4.697 -8.241 19.695 1.00 41.09 125 ASN A O 1
ATOM 994 N N . TYR A 1 126 ? -4.977 -6.297 18.611 1.00 37.09 126 TYR A N 1
ATOM 995 C CA . TYR A 1 126 ? -6.283 -5.964 19.193 1.00 37.09 126 TYR A CA 1
ATOM 996 C C . TYR A 1 126 ? -7.474 -6.424 18.330 1.00 37.09 126 TYR A C 1
ATOM 998 O O . TYR A 1 126 ? -8.620 -6.213 18.732 1.00 37.09 126 TYR A O 1
ATOM 1006 N N . VAL A 1 127 ? -7.209 -7.037 17.169 1.00 39.50 127 VAL A N 1
ATOM 1007 C CA . VAL A 1 127 ? -8.196 -7.659 16.266 1.00 39.50 127 VAL A CA 1
ATOM 1008 C C . VAL A 1 127 ? -8.072 -9.176 16.320 1.00 39.50 127 VAL A C 1
ATOM 1010 O O . VAL A 1 127 ? -6.923 -9.667 16.332 1.00 39.50 127 VAL A O 1
#

Secondary structure (DSSP, 8-state):
---TTHHHHHHHHHHGGG--------TTSTTTT--EEETTTEEE-TTS-EEE---SS-EEEEEEEETTEEEEEEEEE-TTS-EEEEEEEETTEEEEEETTSEEEETTEEEE--GGGHHHHHHHHH--

Radius of gyration: 23.75 Å; chains: 1; bounding box: 64×50×46 Å

Organism: Oncorhynchus kisutch (NCBI:txid8019)